Protein AF-A0A940WM56-F1 (afdb_monomer_lite)

pLDDT: mean 73.33, std 17.64, range [34.59, 94.5]

Secondary structure (DSSP, 8-state):
-----PPTT-SS-HHHHHHSPPPHHHHHHHHHHHHHHHHHHHHHHHHHHIIIIIIHHHHHHHHHHHHHHHHHHHHHHHHHHHHHHHHHHHHHHHHHTT----HHHHHHHHHHHS-HHHHHHHHHHHHHHS-S-TTHHHHHHHHHHHHHHGGGS-S---S----TTTTTTT--------------

Radius of gyration: 37.47 Å; chains: 1; bounding box: 67×61×113 Å

Structure (mmCIF, N/CA/C/O backbone):
data_AF-A0A940WM56-F1
#
_entry.id   AF-A0A940WM56-F1
#
loop_
_atom_site.group_PDB
_atom_site.id
_atom_site.type_symbol
_atom_site.label_atom_id
_atom_site.label_alt_id
_atom_site.label_comp_id
_atom_site.label_asym_id
_atom_site.label_entity_id
_atom_site.label_seq_id
_atom_site.pdbx_PDB_ins_code
_atom_site.Cartn_x
_atom_site.Cartn_y
_atom_site.Cartn_z
_atom_site.occupancy
_atom_site.B_iso_or_equiv
_atom_site.auth_seq_id
_atom_site.auth_comp_id
_atom_site.auth_asym_id
_atom_site.auth_atom_id
_atom_site.pdbx_PDB_model_num
ATOM 1 N N . MET A 1 1 ? -15.533 12.081 78.791 1.00 34.59 1 MET A N 1
ATOM 2 C CA . MET A 1 1 ? -16.741 12.382 77.992 1.00 34.59 1 MET A CA 1
ATOM 3 C C . MET A 1 1 ? -16.365 13.437 76.967 1.00 34.59 1 MET A C 1
ATOM 5 O O . MET A 1 1 ? -16.057 14.545 77.375 1.00 34.59 1 MET A O 1
ATOM 9 N N . ALA A 1 2 ? -16.297 13.091 75.681 1.00 41.78 2 ALA A N 1
ATOM 10 C CA . ALA A 1 2 ? -16.030 14.059 74.616 1.00 41.78 2 ALA A CA 1
ATOM 11 C C . ALA A 1 2 ? -17.367 14.456 73.977 1.00 41.78 2 ALA A C 1
ATOM 13 O O . ALA A 1 2 ? -18.039 13.617 73.380 1.00 41.78 2 ALA A O 1
ATOM 14 N N . THR A 1 3 ? -17.785 15.705 74.170 1.00 48.34 3 THR A N 1
ATOM 15 C CA . THR A 1 3 ? -18.997 16.277 73.577 1.00 48.34 3 THR A CA 1
ATOM 16 C C . THR A 1 3 ? -18.674 16.767 72.166 1.00 48.34 3 THR A C 1
ATOM 18 O O . THR A 1 3 ? -17.823 17.632 71.968 1.00 48.34 3 THR A O 1
ATOM 21 N N . LEU A 1 4 ? -19.312 16.166 71.160 1.00 49.69 4 LEU A N 1
ATOM 22 C CA . LEU A 1 4 ? -19.134 16.542 69.758 1.00 49.69 4 LEU A CA 1
ATOM 23 C C . LEU A 1 4 ? -19.857 17.866 69.476 1.00 49.69 4 LEU A C 1
ATOM 25 O O . LEU A 1 4 ? -21.011 18.043 69.863 1.00 49.69 4 LEU A O 1
ATOM 29 N N . LYS A 1 5 ? -19.169 18.794 68.801 1.00 55.31 5 LYS A N 1
ATOM 30 C CA . LYS A 1 5 ? -19.723 20.079 68.354 1.00 55.31 5 LYS A CA 1
ATOM 31 C C . LYS A 1 5 ? -20.777 19.846 67.269 1.00 55.31 5 LYS A C 1
ATOM 33 O O . LYS A 1 5 ? -20.440 19.423 66.168 1.00 55.31 5 LYS A O 1
ATOM 38 N N . THR A 1 6 ? -22.027 20.195 67.547 1.00 56.91 6 THR A N 1
ATOM 39 C CA . THR A 1 6 ? -23.047 20.449 66.520 1.00 56.91 6 THR A CA 1
ATOM 40 C C . THR A 1 6 ? -23.085 21.943 66.215 1.00 56.91 6 THR A C 1
ATOM 42 O O . THR A 1 6 ? -23.119 22.752 67.141 1.00 56.91 6 THR A O 1
ATOM 45 N N . ALA A 1 7 ? -23.064 22.316 64.934 1.00 57.62 7 ALA A N 1
ATOM 46 C CA . ALA A 1 7 ? -23.208 23.708 64.517 1.00 57.62 7 ALA A CA 1
ATOM 47 C C . ALA A 1 7 ? -24.578 24.259 64.952 1.00 57.62 7 ALA A C 1
ATOM 49 O O . ALA A 1 7 ? -25.617 23.621 64.751 1.00 57.62 7 ALA A O 1
ATOM 50 N N . GLU A 1 8 ? -24.557 25.433 65.575 1.00 51.62 8 GLU A N 1
ATOM 51 C CA . GLU A 1 8 ? -25.720 26.089 66.166 1.00 51.62 8 GLU A CA 1
ATOM 52 C C . GLU A 1 8 ? -26.744 26.423 65.068 1.00 51.62 8 GLU A C 1
ATOM 54 O O . GLU A 1 8 ? -26.444 27.140 64.117 1.00 51.62 8 GLU A O 1
ATOM 59 N N . GLY A 1 9 ? -27.935 25.821 65.157 1.00 60.34 9 GLY A N 1
ATOM 60 C CA . GLY A 1 9 ? -29.024 25.992 64.185 1.00 60.34 9 GLY A CA 1
ATOM 61 C C . GLY A 1 9 ? -29.320 24.788 63.278 1.00 60.34 9 GLY A C 1
ATOM 62 O O . GLY A 1 9 ? -30.357 24.783 62.617 1.00 60.34 9 GLY A O 1
ATOM 63 N N . SER A 1 10 ? -28.494 23.734 63.269 1.00 57.47 10 SER A N 1
ATOM 64 C CA . SER A 1 10 ? -28.818 22.490 62.549 1.00 57.47 10 SER A CA 1
ATOM 65 C C . SER A 1 10 ? -29.558 21.500 63.454 1.00 57.47 10 SER A C 1
ATOM 67 O O . SER A 1 10 ? -29.042 21.094 64.492 1.00 57.47 10 SER A O 1
ATOM 69 N N . ARG A 1 11 ? -30.753 21.055 63.038 1.00 55.56 11 ARG A N 1
ATOM 70 C CA . ARG A 1 11 ? -31.565 20.049 63.759 1.00 55.56 11 ARG A CA 1
ATOM 71 C C . ARG A 1 11 ? -31.022 18.616 63.668 1.00 55.56 11 ARG A C 1
ATOM 73 O O . ARG A 1 11 ? -31.595 17.725 64.282 1.00 55.56 11 ARG A O 1
ATOM 80 N N . PHE A 1 12 ? -29.937 18.394 62.924 1.00 54.62 12 PHE A N 1
ATOM 81 C CA . PHE A 1 12 ? -29.351 17.070 62.720 1.00 54.62 12 PHE A CA 1
ATOM 82 C C . PHE A 1 12 ? -27.823 17.129 62.819 1.00 54.62 12 PHE A C 1
ATOM 84 O O . PHE A 1 12 ? -27.180 17.974 62.189 1.00 54.62 12 PHE A O 1
ATOM 91 N N . SER A 1 13 ? -27.256 16.222 63.618 1.00 66.50 13 SER A N 1
ATOM 92 C CA . SER A 1 13 ? -25.811 15.976 63.708 1.00 66.50 13 SER A CA 1
ATOM 93 C C . SER A 1 13 ? -25.301 15.342 62.404 1.00 66.50 13 SER A C 1
ATOM 95 O O . SER A 1 13 ? -26.032 14.580 61.772 1.00 66.50 13 SER A O 1
ATOM 97 N N . GLU A 1 14 ? -24.054 15.595 61.986 1.00 59.50 14 GLU A N 1
ATOM 98 C CA . GLU A 1 14 ? -23.456 14.906 60.819 1.00 59.50 14 GLU A CA 1
ATOM 99 C C . GLU A 1 14 ? -23.481 13.379 60.972 1.00 59.50 14 GLU A C 1
ATOM 101 O O . GLU A 1 14 ? -23.681 12.656 59.998 1.00 59.50 14 GLU A O 1
ATOM 106 N N . LEU A 1 15 ? -23.382 12.884 62.209 1.00 58.28 15 LEU A N 1
ATOM 107 C CA . LEU A 1 15 ? -23.529 11.462 62.513 1.00 58.28 15 LEU A CA 1
ATOM 108 C C . LEU A 1 15 ? -24.945 10.941 62.236 1.00 58.28 15 LEU A C 1
ATOM 110 O O . LEU A 1 15 ? -25.097 9.790 61.844 1.00 58.28 15 LEU A O 1
ATOM 114 N N . GLU A 1 16 ? -25.975 11.775 62.402 1.00 62.69 16 GLU A N 1
ATOM 115 C CA . GLU A 1 16 ? -27.369 11.436 62.088 1.00 62.69 16 GLU A CA 1
ATOM 116 C C . GLU A 1 16 ? -27.590 11.371 60.571 1.00 62.69 16 GLU A C 1
ATOM 118 O O . GLU A 1 16 ? -28.262 10.469 60.072 1.00 62.69 16 GLU A O 1
ATOM 123 N N . ARG A 1 17 ? -26.954 12.279 59.816 1.00 61.19 17 ARG A N 1
ATOM 124 C CA . ARG A 1 17 ? -26.956 12.251 58.344 1.00 61.19 17 ARG A CA 1
ATOM 125 C C . ARG A 1 17 ? -26.276 10.999 57.795 1.00 61.19 17 ARG A C 1
ATOM 127 O O . ARG A 1 17 ? -26.797 10.406 56.862 1.00 61.19 17 ARG A O 1
ATOM 134 N N . LEU A 1 18 ? -25.167 10.572 58.402 1.00 63.03 18 LEU A N 1
ATOM 135 C CA . LEU A 1 18 ? -24.468 9.332 58.040 1.00 63.03 18 LEU A CA 1
ATOM 136 C C . LEU A 1 18 ? -25.218 8.062 58.488 1.00 63.03 18 LEU A C 1
ATOM 138 O O . LEU A 1 18 ? -25.044 7.009 57.881 1.00 63.03 18 LEU A O 1
ATOM 142 N N . ARG A 1 19 ? -26.052 8.141 59.539 1.00 63.47 19 ARG A N 1
ATOM 143 C CA . ARG A 1 19 ? -26.913 7.036 60.008 1.00 63.47 19 ARG A CA 1
ATOM 144 C C . ARG A 1 19 ? -28.217 6.893 59.229 1.00 63.47 19 ARG A C 1
ATOM 146 O O . ARG A 1 19 ? -28.846 5.839 59.310 1.00 63.47 19 ARG A O 1
ATOM 153 N N . THR A 1 20 ? -28.645 7.941 58.532 1.00 63.88 20 THR A N 1
ATOM 154 C CA . THR A 1 20 ? -29.874 7.913 57.740 1.00 63.88 20 THR A CA 1
ATOM 155 C C . THR A 1 20 ? -29.582 7.187 56.426 1.00 63.88 20 THR A C 1
ATOM 157 O O . THR A 1 20 ? -28.689 7.615 55.694 1.00 63.88 20 THR A O 1
ATOM 160 N N . PRO A 1 21 ? -30.288 6.087 56.104 1.00 61.09 21 PRO A N 1
ATOM 161 C CA . PRO A 1 21 ? -30.095 5.408 54.830 1.00 61.09 21 PRO A CA 1
ATOM 162 C C . PRO A 1 21 ? -30.413 6.371 53.673 1.00 61.09 21 PRO A C 1
ATOM 164 O O . PRO A 1 21 ? -31.293 7.226 53.825 1.00 61.09 21 PRO A O 1
ATOM 167 N N . PRO A 1 22 ? -29.724 6.258 52.523 1.00 62.06 22 PRO A N 1
ATOM 168 C CA . PRO A 1 22 ? -29.993 7.117 51.376 1.00 62.06 22 PRO A CA 1
ATOM 169 C C . PRO A 1 22 ? -31.480 7.055 51.007 1.00 62.06 22 PRO A C 1
ATOM 171 O O . PRO A 1 22 ? -32.103 5.989 51.003 1.00 62.06 22 PRO A O 1
ATOM 174 N N . THR A 1 23 ? -32.074 8.214 50.728 1.00 65.75 23 THR A N 1
ATOM 175 C CA . THR A 1 23 ? -33.456 8.295 50.248 1.00 65.75 23 THR A CA 1
ATOM 176 C C . THR A 1 23 ? -33.584 7.572 48.908 1.00 65.75 23 THR A C 1
ATOM 178 O O . THR A 1 23 ? -32.636 7.511 48.130 1.00 65.75 23 THR A O 1
ATOM 181 N N . LYS A 1 24 ? -34.772 7.040 48.589 1.00 67.25 24 LYS A N 1
ATOM 182 C CA . LYS A 1 24 ? -35.007 6.314 47.322 1.00 67.25 24 LYS A CA 1
ATOM 183 C C . LYS A 1 24 ? -34.538 7.106 46.089 1.00 67.25 24 LYS A C 1
ATOM 185 O O . LYS A 1 24 ? -33.982 6.520 45.166 1.00 67.25 24 LYS A O 1
ATOM 190 N N . SER A 1 25 ? -34.699 8.432 46.101 1.00 72.00 25 SER A N 1
ATOM 191 C CA . SER A 1 25 ? -34.230 9.321 45.032 1.00 72.00 25 SER A CA 1
ATOM 192 C C . SER A 1 25 ? -32.704 9.409 44.940 1.00 72.00 25 SER A C 1
ATOM 194 O O . SER A 1 25 ? -32.167 9.302 43.842 1.00 72.00 25 SER A O 1
ATOM 196 N N . THR A 1 26 ? -31.990 9.542 46.065 1.00 77.62 26 THR A N 1
ATOM 197 C CA . THR A 1 26 ? -30.514 9.551 46.066 1.00 77.62 26 THR A CA 1
ATOM 198 C C . THR A 1 26 ? -29.940 8.184 45.708 1.00 77.62 26 THR A C 1
ATOM 200 O O . THR A 1 26 ? -28.974 8.121 44.959 1.00 77.62 26 THR A O 1
ATOM 203 N N . GLY A 1 27 ? -30.573 7.089 46.140 1.00 74.06 27 GLY A N 1
ATOM 204 C CA . GLY A 1 27 ? -30.201 5.739 45.709 1.00 74.06 27 GLY A CA 1
ATOM 205 C C . GLY A 1 27 ? -30.344 5.535 44.196 1.00 74.06 27 GLY A C 1
ATOM 206 O O . GLY A 1 27 ? -29.426 5.031 43.560 1.00 74.06 27 GLY A O 1
ATOM 207 N N . THR A 1 28 ? -31.454 5.988 43.604 1.00 81.81 28 THR A N 1
ATOM 208 C CA . THR A 1 28 ? -31.694 5.880 42.149 1.00 81.81 28 THR A CA 1
ATOM 209 C C . THR A 1 28 ? -30.711 6.742 41.351 1.00 81.81 28 THR A C 1
ATOM 211 O O . THR A 1 28 ? -30.160 6.288 40.353 1.00 81.81 28 THR A O 1
ATOM 214 N N . ALA A 1 29 ? -30.427 7.963 41.818 1.00 81.94 29 ALA A N 1
ATOM 215 C CA . ALA A 1 29 ? -29.445 8.841 41.185 1.00 81.94 29 ALA A CA 1
ATOM 216 C C . ALA A 1 29 ? -28.027 8.240 41.198 1.00 81.94 29 ALA A C 1
ATOM 218 O O . ALA A 1 29 ? -27.318 8.320 40.199 1.00 81.94 29 ALA A O 1
ATOM 219 N N . VAL A 1 30 ? -27.625 7.598 42.302 1.00 83.75 30 VAL A N 1
ATOM 220 C CA . VAL A 1 30 ? -26.332 6.901 42.394 1.00 83.75 30 VAL A CA 1
ATOM 221 C C . VAL A 1 30 ? -26.277 5.710 41.439 1.00 83.75 30 VAL A C 1
ATOM 223 O O . VAL A 1 30 ? -25.270 5.547 40.758 1.00 83.75 30 VAL A O 1
ATOM 226 N N . VAL A 1 31 ? -27.347 4.915 41.334 1.00 89.31 31 VAL A N 1
ATOM 227 C CA . VAL A 1 31 ? -27.404 3.798 40.374 1.00 89.31 31 VAL A CA 1
ATOM 228 C C . VAL A 1 31 ? -27.257 4.304 38.941 1.00 89.31 31 VAL A C 1
ATOM 230 O O . VAL A 1 31 ? -26.409 3.788 38.227 1.00 89.31 31 VAL A O 1
ATOM 233 N N . HIS A 1 32 ? -27.976 5.356 38.541 1.00 87.81 32 HIS A N 1
ATOM 234 C CA . HIS A 1 32 ? -27.820 5.929 37.200 1.00 87.81 32 HIS A CA 1
ATOM 235 C C . HIS A 1 32 ? -26.417 6.475 36.938 1.00 87.81 32 HIS A C 1
ATOM 237 O O . HIS A 1 32 ? -25.883 6.297 35.846 1.00 87.81 32 HIS A O 1
ATOM 243 N N . GLN A 1 33 ? -25.793 7.105 37.935 1.00 91.25 33 GLN A N 1
ATOM 244 C CA . GLN A 1 33 ? -24.411 7.554 37.807 1.00 91.25 33 GLN A CA 1
ATOM 245 C C . GLN A 1 33 ? -23.447 6.370 37.637 1.00 91.25 33 GLN A C 1
ATOM 247 O O . GLN A 1 33 ? -22.528 6.444 36.825 1.00 91.25 33 GLN A O 1
ATOM 252 N N . MET A 1 34 ? -23.659 5.273 38.369 1.00 92.50 34 MET A N 1
ATOM 253 C CA . MET A 1 34 ? -22.853 4.056 38.237 1.00 92.50 34 MET A CA 1
ATOM 254 C C . MET A 1 34 ? -23.099 3.337 36.909 1.00 92.50 34 MET A C 1
ATOM 256 O O . MET A 1 34 ? -22.155 2.819 36.328 1.00 92.50 34 MET A O 1
ATOM 260 N N . GLU A 1 35 ? -24.335 3.317 36.411 1.00 92.44 35 GLU A N 1
ATOM 261 C CA . GLU A 1 35 ? -24.668 2.796 35.083 1.00 92.44 35 GLU A CA 1
ATOM 262 C C . GLU A 1 35 ? -23.965 3.604 33.994 1.00 92.44 35 GLU A C 1
ATOM 264 O O . GLU A 1 35 ? -23.316 3.021 33.132 1.00 92.44 35 GLU A O 1
ATOM 269 N N . ALA A 1 36 ? -24.038 4.937 34.059 1.00 92.56 36 ALA A N 1
ATOM 270 C CA . ALA A 1 36 ? -23.355 5.813 33.115 1.00 92.56 36 ALA A CA 1
ATOM 271 C C . ALA A 1 36 ? -21.837 5.587 33.138 1.00 92.56 36 ALA A C 1
ATOM 273 O O . ALA A 1 36 ? -21.229 5.442 32.081 1.00 92.56 36 ALA A O 1
ATOM 274 N N . GLN A 1 37 ? -21.242 5.483 34.330 1.00 92.88 37 GLN A N 1
ATOM 275 C CA . GLN A 1 37 ? -19.818 5.191 34.480 1.00 92.88 37 GLN A CA 1
ATOM 276 C C . GLN A 1 37 ? -19.451 3.798 33.946 1.00 92.88 37 GLN A C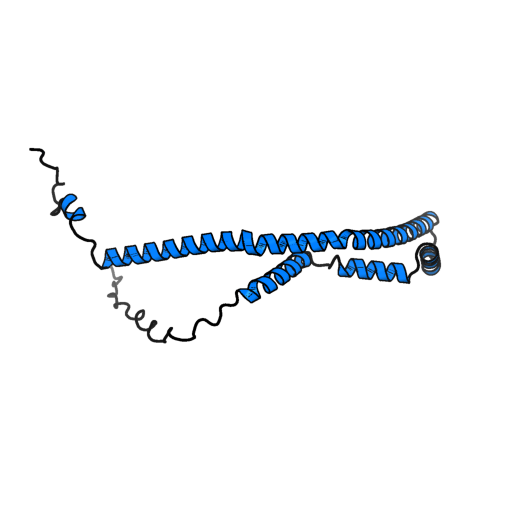 1
ATOM 278 O O . GLN A 1 37 ? -18.467 3.656 33.235 1.00 92.88 37 GLN A O 1
ATOM 283 N N . ALA A 1 38 ? -20.257 2.773 34.228 1.00 93.69 38 ALA A N 1
ATOM 284 C CA . ALA A 1 38 ? -20.014 1.424 33.724 1.00 93.69 38 ALA A CA 1
ATOM 285 C C . ALA A 1 38 ? -20.148 1.337 32.193 1.00 93.69 38 ALA A C 1
ATOM 287 O O . ALA A 1 38 ? -19.443 0.553 31.557 1.00 93.69 38 ALA A O 1
ATOM 288 N N . VAL A 1 39 ? -21.049 2.124 31.596 1.00 93.31 39 VAL A N 1
ATOM 289 C CA . VAL A 1 39 ? -21.166 2.252 30.138 1.00 93.31 39 VAL A CA 1
ATOM 290 C C . VAL A 1 39 ? -19.922 2.922 29.559 1.00 93.31 39 VAL A C 1
ATOM 292 O O . VAL A 1 39 ? -19.400 2.424 28.567 1.00 93.31 39 VAL A O 1
ATOM 295 N N . ASP A 1 40 ? -19.430 3.994 30.179 1.00 93.62 40 ASP A N 1
ATOM 296 C CA . ASP A 1 40 ? -18.202 4.683 29.760 1.00 93.62 40 ASP A CA 1
ATOM 297 C C . ASP A 1 40 ? -16.984 3.743 29.824 1.00 93.62 40 ASP A C 1
ATOM 299 O O . ASP A 1 40 ? -16.321 3.515 28.812 1.00 93.62 40 ASP A O 1
ATOM 303 N N . ASP A 1 41 ? -16.796 3.051 30.953 1.00 94.50 41 ASP A N 1
ATOM 304 C CA . ASP A 1 41 ? -15.735 2.052 31.139 1.00 94.50 41 ASP A CA 1
ATOM 305 C C . ASP A 1 41 ? -15.817 0.922 30.088 1.00 94.50 41 ASP A C 1
ATOM 307 O O . ASP A 1 41 ? -14.801 0.423 29.588 1.00 94.50 41 ASP A O 1
ATOM 311 N N . ALA A 1 42 ? -17.034 0.499 29.725 1.00 94.25 42 ALA A N 1
ATOM 312 C CA . ALA A 1 42 ? -17.249 -0.515 28.697 1.00 94.25 42 ALA A CA 1
ATOM 313 C C . ALA A 1 42 ? -16.923 -0.001 27.286 1.00 94.25 42 ALA A C 1
ATOM 315 O O . ALA A 1 42 ? -16.387 -0.763 26.476 1.00 94.25 42 ALA A O 1
ATOM 316 N N . LEU A 1 43 ? -17.226 1.265 26.982 1.00 93.88 43 LEU A N 1
ATOM 317 C CA . LEU A 1 43 ? -16.879 1.899 25.709 1.00 93.88 43 LEU A CA 1
ATOM 318 C C . LEU A 1 43 ? -15.366 2.091 25.574 1.00 93.88 43 LEU A C 1
ATOM 320 O O . LEU A 1 43 ? -14.819 1.803 24.507 1.00 93.88 43 LEU A O 1
ATOM 324 N N . ASP A 1 44 ? -14.684 2.464 26.654 1.00 92.00 44 ASP A N 1
ATOM 325 C CA . ASP A 1 44 ? -13.225 2.569 26.691 1.00 92.00 44 ASP A CA 1
ATOM 326 C C . ASP A 1 44 ? -12.556 1.207 26.480 1.00 92.00 44 ASP A C 1
ATOM 328 O O . ASP A 1 44 ? -11.673 1.056 25.625 1.00 92.00 44 ASP A O 1
ATOM 332 N N . LEU A 1 45 ? -13.018 0.165 27.182 1.00 93.06 45 LEU A N 1
ATOM 333 C CA . LEU A 1 45 ? -12.526 -1.195 26.962 1.00 93.06 45 LEU A CA 1
ATOM 334 C C . LEU A 1 45 ? -12.807 -1.661 25.528 1.00 93.06 45 LEU A C 1
ATOM 336 O O . LEU A 1 45 ? -11.938 -2.262 24.891 1.00 93.06 45 LEU A O 1
ATOM 340 N N . PHE A 1 46 ? -13.997 -1.374 24.999 1.00 91.06 46 PHE A N 1
ATOM 341 C CA . PHE A 1 46 ? -14.344 -1.696 23.620 1.00 91.06 46 PHE A CA 1
ATOM 342 C C . PHE A 1 46 ? -13.405 -0.999 22.631 1.00 91.06 46 PHE A C 1
ATOM 344 O O . PHE A 1 46 ? -12.899 -1.657 21.723 1.00 91.06 46 PHE A O 1
ATOM 351 N N . ALA A 1 47 ? -13.097 0.284 22.826 1.00 89.06 47 ALA A N 1
ATOM 352 C CA . ALA A 1 47 ? -12.161 1.017 21.980 1.00 89.06 47 ALA A CA 1
ATOM 353 C C . ALA A 1 47 ? -10.763 0.374 21.988 1.00 89.06 47 ALA A C 1
ATOM 355 O O . ALA A 1 47 ? -10.178 0.142 20.924 1.00 89.06 47 ALA A O 1
ATOM 356 N N . VAL A 1 48 ? -10.255 -0.005 23.166 1.00 93.38 48 VAL A N 1
ATOM 357 C CA . VAL A 1 48 ? -8.967 -0.708 23.304 1.00 93.38 48 VAL A CA 1
ATOM 358 C C . VAL A 1 48 ? -8.995 -2.071 22.604 1.00 93.38 48 VAL A C 1
ATOM 360 O O . VAL A 1 48 ? -8.054 -2.430 21.885 1.00 93.38 48 VAL A O 1
ATOM 363 N N . LEU A 1 49 ? -10.082 -2.831 22.761 1.00 90.25 49 LEU A N 1
ATOM 364 C CA . LEU A 1 49 ? -10.246 -4.126 22.104 1.00 90.25 49 LEU A CA 1
ATOM 365 C C . LEU A 1 49 ? -10.309 -3.979 20.580 1.00 90.25 49 LEU A C 1
ATOM 367 O O . LEU A 1 49 ? -9.616 -4.711 19.873 1.00 90.25 49 LEU A O 1
ATOM 371 N N . MET A 1 50 ? -11.063 -3.007 20.069 1.00 88.81 50 MET A N 1
ATOM 372 C CA . MET A 1 50 ? -11.156 -2.713 18.639 1.00 88.81 50 MET A CA 1
ATOM 373 C C . MET A 1 50 ? -9.793 -2.335 18.061 1.00 88.81 50 MET A C 1
ATOM 375 O O . MET A 1 50 ? -9.377 -2.888 17.038 1.00 88.81 50 MET A O 1
ATOM 379 N N . ALA A 1 51 ? -9.054 -1.459 18.742 1.00 87.94 51 ALA A N 1
ATOM 380 C CA . ALA A 1 51 ? -7.723 -1.048 18.320 1.00 87.94 51 ALA A CA 1
ATOM 381 C C . ALA A 1 51 ? -6.755 -2.240 18.227 1.00 87.94 51 ALA A C 1
ATOM 383 O O . ALA A 1 51 ? -6.053 -2.394 17.221 1.00 87.94 51 ALA A O 1
ATOM 384 N N . ASN A 1 52 ? -6.729 -3.109 19.241 1.00 89.25 52 ASN A N 1
ATOM 385 C CA . ASN A 1 52 ? -5.736 -4.179 19.336 1.00 89.25 52 ASN A CA 1
ATOM 386 C C . ASN A 1 52 ? -6.104 -5.454 18.562 1.00 89.25 52 ASN A C 1
ATOM 388 O O . ASN A 1 52 ? -5.238 -6.077 17.950 1.00 89.25 52 ASN A O 1
ATOM 392 N N . TRP A 1 53 ? -7.373 -5.859 18.580 1.00 85.75 53 TRP A N 1
ATOM 393 C CA . TRP A 1 53 ? -7.806 -7.150 18.034 1.00 85.75 53 TRP A CA 1
ATOM 394 C C . TRP A 1 53 ? -8.346 -7.061 16.612 1.00 85.75 53 TRP A C 1
ATOM 396 O O . TRP A 1 53 ? -8.333 -8.058 15.883 1.00 85.75 53 TRP A O 1
ATOM 406 N N . LEU A 1 54 ? -8.787 -5.875 16.194 1.00 84.12 54 LEU A N 1
ATOM 407 C CA . LEU A 1 54 ? -9.456 -5.706 14.913 1.00 84.12 54 LEU A CA 1
ATOM 408 C C . LEU A 1 54 ? -8.673 -4.794 13.968 1.00 84.12 54 LEU A C 1
ATOM 410 O O . LEU A 1 54 ? -8.211 -5.253 12.921 1.00 84.12 54 LEU A O 1
ATOM 414 N N . ILE A 1 55 ? -8.462 -3.542 14.371 1.00 83.00 55 ILE A N 1
ATOM 415 C CA . ILE A 1 55 ? -7.845 -2.502 13.543 1.00 83.00 55 ILE A CA 1
ATOM 416 C C . ILE A 1 55 ? -6.368 -2.820 13.307 1.00 83.00 55 ILE A C 1
ATOM 418 O O . ILE A 1 55 ? -5.939 -2.933 12.159 1.00 83.00 55 ILE A O 1
ATOM 422 N N . SER A 1 56 ? -5.587 -3.036 14.372 1.00 84.25 56 SER A N 1
ATOM 423 C CA . SER A 1 56 ? -4.149 -3.310 14.239 1.00 84.25 56 SER A CA 1
ATOM 424 C C . SER A 1 56 ? -3.856 -4.570 13.412 1.00 84.25 56 SER A C 1
ATOM 426 O O . SER A 1 56 ? -2.984 -4.519 12.541 1.00 84.25 56 SER A O 1
ATOM 428 N N . PRO A 1 57 ? -4.565 -5.700 13.595 1.00 86.88 57 PRO A N 1
ATOM 429 C CA . PRO A 1 57 ? -4.346 -6.882 12.769 1.00 86.88 57 PRO A CA 1
ATOM 430 C C . PRO A 1 57 ? -4.813 -6.716 11.319 1.00 86.88 57 PRO A C 1
ATOM 432 O O . PRO A 1 57 ? -4.146 -7.239 10.426 1.00 86.88 57 PRO A O 1
ATOM 435 N N . ALA A 1 58 ? -5.918 -6.003 11.065 1.00 79.88 58 ALA A N 1
ATOM 436 C CA . ALA A 1 58 ? -6.367 -5.693 9.705 1.00 79.88 58 ALA A CA 1
ATOM 437 C C . ALA A 1 58 ? -5.348 -4.809 8.976 1.00 79.88 58 ALA A C 1
ATOM 439 O O . ALA A 1 58 ? -4.953 -5.131 7.856 1.00 79.88 58 ALA A O 1
ATOM 440 N N . ARG A 1 59 ? -4.837 -3.776 9.657 1.00 82.12 59 ARG A N 1
ATOM 441 C CA . ARG A 1 59 ? -3.777 -2.905 9.144 1.00 82.12 59 ARG A CA 1
ATOM 442 C C . ARG A 1 59 ? -2.514 -3.695 8.818 1.00 82.12 59 ARG A C 1
ATOM 444 O O . ARG A 1 59 ? -2.092 -3.704 7.673 1.00 82.12 59 ARG A O 1
ATOM 451 N N . ARG A 1 60 ? -1.993 -4.485 9.766 1.00 85.50 60 ARG A N 1
ATOM 452 C CA . ARG A 1 60 ? -0.816 -5.349 9.534 1.00 85.50 60 ARG A CA 1
ATOM 453 C C . ARG A 1 60 ? -1.014 -6.327 8.375 1.00 85.50 60 ARG A C 1
ATOM 455 O O . ARG A 1 60 ? -0.058 -6.649 7.676 1.00 85.50 60 ARG A O 1
ATOM 462 N N . ALA A 1 61 ? -2.225 -6.854 8.195 1.00 83.81 61 ALA A N 1
ATOM 463 C CA . ALA A 1 61 ? -2.535 -7.731 7.072 1.00 83.81 61 ALA A CA 1
ATOM 464 C C . ALA A 1 61 ? -2.580 -6.969 5.739 1.00 83.81 61 ALA A C 1
ATOM 466 O O . ALA A 1 61 ? -2.143 -7.514 4.731 1.00 83.81 61 ALA A O 1
ATOM 467 N N . SER A 1 62 ? -3.112 -5.743 5.714 1.00 82.56 62 SER A N 1
ATOM 468 C CA . SER A 1 62 ? -3.062 -4.837 4.553 1.00 82.56 62 SER A CA 1
ATOM 469 C C . SER A 1 62 ? -1.623 -4.474 4.193 1.00 82.56 62 SER A C 1
ATOM 471 O O . SER A 1 62 ? -1.192 -4.709 3.068 1.00 82.56 62 SER A O 1
ATOM 473 N N . ASP A 1 63 ? -0.841 -4.039 5.180 1.00 83.19 63 ASP A N 1
ATOM 474 C CA . ASP A 1 63 ? 0.560 -3.661 5.002 1.00 83.19 63 ASP A CA 1
ATOM 475 C C . ASP A 1 63 ? 1.388 -4.831 4.463 1.00 83.19 63 ASP A C 1
AT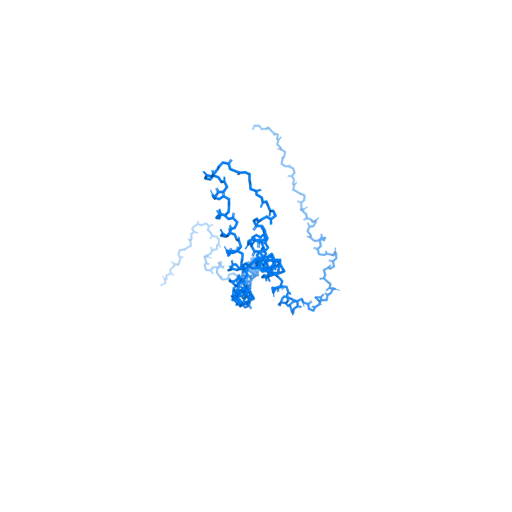OM 477 O O . ASP A 1 63 ? 2.157 -4.667 3.524 1.00 83.19 63 ASP A O 1
ATOM 481 N N . ARG A 1 64 ? 1.206 -6.043 5.006 1.00 85.75 64 ARG A N 1
ATOM 482 C CA . ARG A 1 64 ? 1.930 -7.232 4.531 1.00 85.75 64 ARG A CA 1
ATOM 483 C C . ARG A 1 64 ? 1.610 -7.568 3.075 1.00 85.75 64 ARG A C 1
ATOM 485 O O . ARG A 1 64 ? 2.508 -7.971 2.346 1.00 85.75 64 ARG A O 1
ATOM 492 N N . GLU A 1 65 ? 0.355 -7.425 2.667 1.00 84.00 65 GLU A N 1
ATOM 493 C CA . GLU A 1 65 ? -0.051 -7.647 1.279 1.00 84.00 65 GLU A CA 1
ATOM 494 C C . GLU A 1 65 ? 0.545 -6.582 0.356 1.00 84.00 65 GLU A C 1
ATOM 496 O O . GLU A 1 65 ? 1.162 -6.932 -0.644 1.00 84.00 65 GLU A O 1
ATOM 501 N N . ARG A 1 66 ? 0.493 -5.301 0.745 1.00 81.31 66 ARG A N 1
ATOM 502 C CA . ARG A 1 66 ? 1.173 -4.218 0.015 1.00 81.31 66 ARG A CA 1
ATOM 503 C C . ARG A 1 66 ? 2.669 -4.483 -0.139 1.00 81.31 66 ARG A C 1
ATOM 505 O O . ARG A 1 66 ? 3.198 -4.376 -1.241 1.00 81.31 66 ARG A O 1
ATOM 512 N N . LEU A 1 67 ? 3.341 -4.887 0.939 1.00 83.38 67 LEU A N 1
ATOM 513 C CA . LEU A 1 67 ? 4.760 -5.243 0.904 1.00 83.38 67 LEU A CA 1
ATOM 514 C C . LEU A 1 67 ? 5.037 -6.436 -0.021 1.00 83.38 67 LEU A C 1
ATOM 516 O O . LEU A 1 67 ? 6.061 -6.450 -0.699 1.00 83.38 67 LEU A O 1
ATOM 520 N N . ALA A 1 68 ? 4.134 -7.417 -0.091 1.00 86.31 68 ALA A N 1
ATOM 521 C CA . ALA A 1 68 ? 4.274 -8.556 -0.996 1.00 86.31 68 ALA A CA 1
ATOM 522 C C . ALA A 1 68 ? 4.152 -8.163 -2.481 1.00 86.31 68 ALA A C 1
ATOM 524 O O . ALA A 1 68 ? 4.743 -8.830 -3.329 1.00 86.31 68 ALA A O 1
ATOM 525 N N . MET A 1 69 ? 3.444 -7.072 -2.792 1.00 85.69 69 MET A N 1
ATOM 526 C CA . MET A 1 69 ? 3.292 -6.557 -4.159 1.00 85.69 69 MET A CA 1
ATOM 527 C C . MET A 1 69 ? 4.444 -5.641 -4.607 1.00 85.69 69 MET A C 1
ATOM 529 O O . MET A 1 69 ? 4.593 -5.395 -5.806 1.00 85.69 69 MET A O 1
ATOM 533 N N . LEU A 1 70 ? 5.304 -5.178 -3.687 1.00 86.69 70 LEU A N 1
ATOM 534 C CA . LEU A 1 70 ? 6.443 -4.302 -4.006 1.00 86.69 70 LEU A CA 1
ATOM 535 C C . LEU A 1 70 ? 7.358 -4.842 -5.116 1.00 86.69 70 LEU A C 1
ATOM 537 O O . LEU A 1 70 ? 7.654 -4.083 -6.035 1.00 86.69 70 LEU A O 1
ATOM 541 N N . PRO A 1 71 ? 7.763 -6.127 -5.136 1.00 89.50 71 PRO A N 1
ATOM 542 C CA . PRO A 1 71 ? 8.639 -6.630 -6.194 1.00 89.50 71 PRO A CA 1
ATOM 543 C C . PRO A 1 71 ? 7.992 -6.588 -7.585 1.00 89.50 71 PRO A C 1
ATOM 545 O O . PRO A 1 71 ? 8.687 -6.499 -8.598 1.00 89.50 71 PRO A O 1
ATOM 548 N N . GLN A 1 72 ? 6.662 -6.689 -7.660 1.00 87.81 72 GLN A N 1
ATOM 549 C CA . GLN A 1 72 ? 5.932 -6.570 -8.919 1.00 87.81 72 GLN A CA 1
ATOM 550 C C . GLN A 1 72 ? 5.879 -5.107 -9.378 1.00 87.81 72 GLN A C 1
ATOM 552 O O . GLN A 1 72 ? 6.131 -4.834 -10.554 1.00 87.81 72 GLN A O 1
ATOM 557 N N . LEU A 1 73 ? 5.656 -4.175 -8.446 1.00 90.25 73 LEU A N 1
ATOM 558 C CA . LEU A 1 73 ? 5.727 -2.739 -8.706 1.00 90.25 73 LEU A CA 1
ATOM 559 C C . LEU A 1 73 ? 7.137 -2.306 -9.140 1.00 90.25 73 LEU A C 1
ATOM 561 O O . LEU A 1 73 ? 7.275 -1.587 -10.122 1.00 90.25 73 LEU A O 1
ATOM 565 N N . GLU A 1 74 ? 8.193 -2.796 -8.485 1.00 89.56 74 GLU A N 1
ATOM 566 C CA . GLU A 1 74 ? 9.592 -2.515 -8.842 1.00 89.56 74 GLU A CA 1
ATOM 567 C C . GLU A 1 74 ? 9.930 -2.955 -10.273 1.00 89.56 74 GLU A C 1
ATOM 569 O O . GLU A 1 74 ? 10.624 -2.245 -11.006 1.00 89.56 74 GLU A O 1
ATOM 574 N N . LYS A 1 75 ? 9.436 -4.128 -10.693 1.00 89.69 75 LYS A N 1
ATOM 575 C CA . LYS A 1 75 ? 9.610 -4.618 -12.068 1.00 89.69 75 LYS A CA 1
ATOM 576 C C . LYS A 1 75 ? 8.909 -3.705 -13.069 1.00 89.69 75 LYS A C 1
ATOM 578 O O . LYS A 1 75 ? 9.530 -3.317 -14.057 1.00 89.69 75 LYS A O 1
ATOM 583 N N . ALA A 1 76 ? 7.654 -3.343 -12.804 1.00 90.69 76 ALA A N 1
ATOM 584 C CA . ALA A 1 76 ? 6.889 -2.447 -13.665 1.00 90.69 76 ALA A CA 1
ATOM 585 C C . ALA A 1 76 ? 7.529 -1.048 -13.748 1.00 90.69 76 ALA A C 1
ATOM 587 O O . ALA A 1 76 ? 7.734 -0.525 -14.843 1.00 90.69 76 ALA A O 1
ATOM 588 N N . ALA A 1 77 ? 7.956 -0.492 -12.612 1.00 90.19 77 ALA A N 1
ATOM 589 C CA . ALA A 1 77 ? 8.645 0.792 -12.535 1.00 90.19 77 ALA A CA 1
ATOM 590 C C . ALA A 1 77 ? 9.975 0.784 -13.303 1.00 90.19 77 ALA A C 1
ATOM 592 O O . ALA A 1 77 ? 10.290 1.747 -13.994 1.00 90.19 77 ALA A O 1
ATOM 593 N N . ARG A 1 78 ? 10.746 -0.312 -13.253 1.00 92.12 78 ARG A N 1
ATOM 594 C CA . ARG A 1 78 ? 11.995 -0.445 -14.022 1.00 92.12 78 ARG A CA 1
ATOM 595 C C . ARG A 1 78 ? 11.753 -0.438 -15.531 1.00 92.12 78 ARG A C 1
ATOM 597 O O . ARG A 1 78 ? 12.524 0.176 -16.266 1.00 92.12 78 ARG A O 1
ATOM 604 N N . VAL A 1 79 ? 10.702 -1.121 -15.985 1.00 91.25 79 VAL A N 1
ATOM 605 C CA . VAL A 1 79 ? 10.290 -1.127 -17.397 1.00 91.25 79 VAL A CA 1
ATOM 606 C C . VAL A 1 79 ? 9.903 0.286 -17.834 1.00 91.25 79 VAL A C 1
ATOM 608 O O . VAL A 1 79 ? 10.409 0.767 -18.847 1.00 91.25 79 VAL A O 1
ATOM 611 N N . LEU A 1 80 ? 9.079 0.970 -17.037 1.00 90.56 80 LEU A N 1
ATOM 612 C CA . LEU A 1 80 ? 8.644 2.336 -17.320 1.00 90.56 80 LEU A CA 1
ATOM 613 C C . LEU A 1 80 ? 9.813 3.333 -17.304 1.00 90.56 80 LEU A C 1
ATOM 615 O O . LEU A 1 80 ? 9.915 4.159 -18.203 1.00 90.56 80 LEU A O 1
ATOM 619 N N . ALA A 1 81 ? 10.738 3.216 -16.348 1.00 91.75 81 ALA A N 1
ATOM 620 C CA . ALA A 1 81 ? 11.927 4.063 -16.267 1.00 91.75 81 ALA A CA 1
ATOM 621 C C . ALA A 1 81 ? 12.838 3.898 -17.492 1.00 91.75 81 ALA A C 1
ATOM 623 O O . ALA A 1 81 ? 13.365 4.883 -18.004 1.00 91.75 81 ALA A O 1
ATOM 624 N N . LYS A 1 82 ? 13.001 2.665 -17.994 1.00 90.19 82 LYS A N 1
ATOM 625 C CA . LYS A 1 82 ? 13.781 2.403 -19.211 1.00 90.19 82 LYS A CA 1
ATOM 626 C C . LYS A 1 82 ? 13.131 3.043 -20.440 1.00 90.19 82 LYS A C 1
ATOM 628 O O . LYS A 1 82 ? 13.830 3.691 -21.208 1.00 90.19 82 LYS A O 1
ATOM 633 N N . ALA A 1 83 ? 11.814 2.894 -20.597 1.00 90.06 83 ALA A N 1
ATOM 634 C CA . ALA A 1 83 ? 11.074 3.512 -21.696 1.00 90.06 83 ALA A CA 1
ATOM 635 C C . ALA A 1 83 ? 11.099 5.049 -21.613 1.00 90.06 83 ALA A C 1
ATOM 637 O O . ALA A 1 83 ? 11.382 5.712 -22.605 1.00 90.06 83 ALA A O 1
ATOM 638 N N . SER A 1 84 ? 10.876 5.614 -20.421 1.00 89.44 84 SER A N 1
ATOM 639 C CA . SER A 1 84 ? 10.925 7.061 -20.191 1.00 89.44 84 SER A CA 1
ATOM 640 C C . SER A 1 84 ? 12.297 7.638 -20.504 1.00 89.44 84 SER A C 1
ATOM 642 O O . SER A 1 84 ? 12.365 8.679 -21.141 1.00 89.44 84 SER A O 1
ATOM 644 N N . LYS A 1 85 ? 13.381 6.971 -20.087 1.00 90.75 85 LYS A N 1
ATOM 645 C CA . LYS A 1 85 ? 14.746 7.434 -20.348 1.00 90.75 85 LYS A CA 1
ATOM 646 C C . LYS A 1 85 ? 15.015 7.592 -21.847 1.00 90.75 85 LYS A C 1
ATOM 648 O O . LYS A 1 85 ? 15.520 8.629 -22.247 1.00 90.75 85 LYS A O 1
ATOM 653 N N . ILE A 1 86 ? 14.629 6.600 -22.651 1.00 89.75 86 ILE A N 1
ATOM 654 C CA . ILE A 1 86 ? 14.801 6.638 -24.112 1.00 89.75 86 ILE A CA 1
ATOM 655 C C . ILE A 1 86 ? 14.017 7.809 -24.710 1.00 89.75 86 ILE A C 1
ATOM 657 O O . ILE A 1 86 ? 14.558 8.577 -25.493 1.00 89.75 86 ILE A O 1
ATOM 661 N N . LEU A 1 87 ? 12.758 7.990 -24.298 1.00 87.12 87 LEU A N 1
ATOM 662 C CA . LEU A 1 87 ? 11.934 9.098 -24.788 1.00 87.12 87 LEU A CA 1
ATOM 663 C C . LEU A 1 87 ? 12.493 10.472 -24.395 1.00 87.12 87 LEU A C 1
ATOM 665 O O . LEU A 1 87 ? 12.406 11.404 -25.187 1.00 87.12 87 LEU A O 1
ATOM 669 N N . THR A 1 88 ? 13.050 10.612 -23.190 1.00 89.94 88 THR A N 1
ATOM 670 C CA . THR A 1 88 ? 13.679 11.867 -22.756 1.00 89.94 88 THR A CA 1
ATOM 671 C C . THR A 1 88 ? 14.977 12.137 -23.517 1.00 89.94 88 THR A C 1
ATOM 673 O O . THR A 1 88 ? 15.178 13.263 -23.945 1.00 89.94 88 THR A O 1
ATOM 676 N N . GLU A 1 89 ? 15.810 11.121 -23.762 1.00 89.19 89 GLU A N 1
ATOM 677 C CA . GLU A 1 89 ? 17.036 11.260 -24.565 1.00 89.19 89 GLU A CA 1
ATOM 678 C C . GLU A 1 89 ? 16.729 11.686 -26.013 1.00 89.19 89 GLU A C 1
ATOM 680 O O . GLU A 1 89 ? 17.363 12.602 -26.531 1.00 89.19 89 GLU A O 1
ATOM 685 N N . GLU A 1 90 ? 15.719 11.088 -26.650 1.00 85.56 90 GLU A N 1
ATOM 686 C CA . GLU A 1 90 ? 15.258 11.490 -27.991 1.00 85.56 90 GLU A CA 1
ATOM 687 C C . GLU A 1 90 ? 14.714 12.929 -28.012 1.00 85.56 90 GLU A C 1
ATOM 689 O O . GLU A 1 90 ? 14.975 13.689 -28.947 1.00 85.56 90 GLU A O 1
ATOM 694 N N . LEU A 1 91 ? 13.984 13.331 -26.966 1.00 85.62 91 LEU A N 1
ATOM 695 C CA . LEU A 1 91 ? 13.468 14.694 -26.832 1.00 85.62 91 LEU A CA 1
ATOM 696 C C . LEU A 1 91 ? 14.595 15.721 -26.637 1.00 85.62 91 LEU A C 1
ATOM 698 O O . LEU A 1 91 ? 14.549 16.801 -27.230 1.00 85.62 91 LEU A O 1
ATOM 702 N N . ASP A 1 92 ? 15.606 15.388 -25.835 1.00 87.38 92 ASP A N 1
ATOM 703 C CA . ASP A 1 92 ? 16.779 16.236 -25.618 1.00 87.38 92 ASP A CA 1
ATOM 704 C C . ASP A 1 92 ? 17.562 16.426 -26.928 1.00 87.38 92 ASP A C 1
ATOM 706 O O . ASP A 1 92 ? 17.920 17.554 -27.270 1.00 87.38 92 ASP A O 1
ATOM 710 N N . LEU A 1 93 ? 17.745 15.358 -27.715 1.00 84.94 93 LEU A N 1
ATOM 711 C CA . LEU A 1 93 ? 18.403 15.420 -29.025 1.00 84.94 93 LEU A CA 1
ATOM 712 C C . LEU A 1 93 ? 17.626 16.274 -30.032 1.00 84.94 93 LEU A C 1
ATOM 714 O O . LEU A 1 93 ? 18.235 17.080 -30.740 1.00 84.94 93 LEU A O 1
ATOM 718 N N . ALA A 1 94 ? 16.299 16.129 -30.086 1.00 86.31 94 ALA A N 1
ATOM 719 C CA . ALA A 1 94 ? 15.444 16.948 -30.944 1.00 86.31 94 ALA A CA 1
ATOM 720 C C . ALA A 1 94 ? 15.537 18.437 -30.570 1.00 86.31 94 ALA A C 1
ATOM 722 O O . ALA A 1 94 ? 15.664 19.296 -31.442 1.00 86.31 94 ALA A O 1
ATOM 723 N N . THR A 1 95 ? 15.568 18.731 -29.267 1.00 86.06 95 THR A N 1
ATOM 724 C CA . THR A 1 95 ? 15.712 20.095 -28.743 1.00 86.06 95 THR A CA 1
ATOM 725 C C . THR A 1 95 ? 17.089 20.686 -29.063 1.00 86.06 95 THR A C 1
ATOM 727 O O . THR A 1 95 ? 17.181 21.842 -29.468 1.00 86.06 95 THR A O 1
ATOM 730 N N . GLU A 1 96 ? 18.167 19.910 -28.916 1.00 88.00 96 GLU A N 1
ATOM 731 C CA . GLU A 1 96 ? 19.540 20.352 -29.208 1.00 88.00 96 GLU A CA 1
ATOM 732 C C . GLU A 1 96 ? 19.744 20.697 -30.692 1.00 88.00 96 GLU A C 1
ATOM 734 O O . GLU A 1 96 ? 20.500 21.612 -31.023 1.00 88.00 96 GLU A O 1
ATOM 739 N N . HIS A 1 97 ? 19.042 19.998 -31.585 1.00 86.25 97 HIS A N 1
ATOM 740 C CA . HIS A 1 97 ? 19.160 20.173 -33.033 1.00 86.25 97 HIS A CA 1
ATOM 741 C C . HIS A 1 97 ? 18.070 21.074 -33.641 1.00 86.25 97 HIS A C 1
ATOM 743 O O . HIS A 1 97 ? 18.030 21.195 -34.865 1.00 86.25 97 HIS A O 1
ATOM 749 N N . ASP A 1 98 ? 17.214 21.699 -32.815 1.00 81.81 98 ASP A N 1
ATOM 750 C CA . ASP A 1 98 ? 16.030 22.479 -33.235 1.00 81.81 98 ASP A CA 1
ATOM 751 C C . ASP A 1 98 ? 15.193 21.730 -34.294 1.00 81.81 98 ASP A C 1
ATOM 753 O O . ASP A 1 98 ? 14.753 22.283 -35.304 1.00 81.81 98 ASP A O 1
ATOM 757 N N . ALA A 1 99 ? 15.055 20.417 -34.094 1.00 83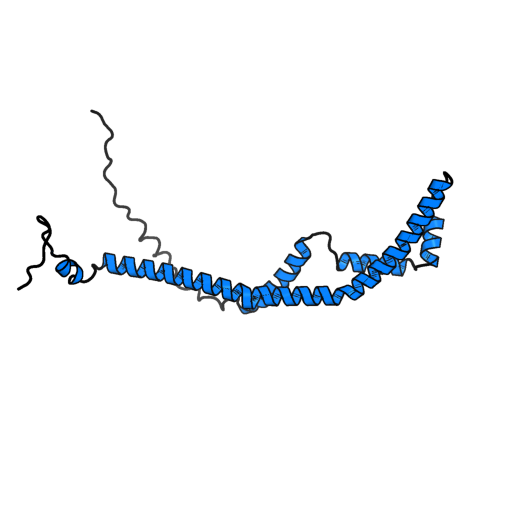.25 99 ALA A N 1
ATOM 758 C CA . ALA A 1 99 ? 14.404 19.495 -35.010 1.00 83.25 99 ALA A CA 1
ATOM 759 C C . ALA A 1 99 ? 13.049 19.041 -34.455 1.00 83.25 99 ALA A C 1
ATOM 761 O O . ALA A 1 99 ? 12.856 18.920 -33.244 1.00 83.25 99 ALA A O 1
ATOM 762 N N . ASP A 1 100 ? 12.114 18.730 -35.353 1.00 81.19 100 ASP A N 1
ATOM 763 C CA . ASP A 1 100 ? 10.839 18.131 -34.965 1.00 81.19 100 ASP A CA 1
ATOM 764 C C . ASP A 1 100 ? 11.047 16.693 -34.461 1.00 81.19 100 ASP A C 1
ATOM 766 O O . ASP A 1 100 ? 11.727 15.882 -35.097 1.00 81.19 100 ASP A O 1
ATOM 770 N N . LEU A 1 101 ? 10.418 16.358 -33.330 1.00 79.88 101 LEU A N 1
ATOM 771 C CA . LEU A 1 101 ? 10.426 15.004 -32.778 1.00 79.88 101 LEU A CA 1
ATOM 772 C C . LEU A 1 101 ? 9.567 14.070 -33.644 1.00 79.88 101 LEU A C 1
ATOM 774 O O . LEU A 1 101 ? 8.337 14.181 -33.670 1.00 79.88 101 LEU A O 1
ATOM 778 N N . ASP A 1 102 ? 10.198 13.099 -34.301 1.00 84.94 102 ASP A N 1
ATOM 779 C CA . ASP A 1 102 ? 9.474 12.034 -34.994 1.00 84.94 102 ASP A CA 1
ATOM 780 C C . ASP A 1 102 ? 8.979 10.976 -33.998 1.00 84.94 102 ASP A C 1
ATOM 782 O O . ASP A 1 102 ? 9.685 10.033 -33.642 1.00 84.94 102 ASP A O 1
ATOM 786 N N . VAL A 1 103 ? 7.710 11.105 -33.604 1.00 81.81 103 VAL A N 1
ATOM 787 C CA . VAL A 1 103 ? 7.013 10.197 -32.680 1.00 81.81 103 VAL A CA 1
ATOM 788 C C . VAL A 1 103 ? 7.100 8.727 -33.112 1.00 81.81 103 VAL A C 1
ATOM 790 O O . VAL A 1 103 ? 7.155 7.838 -32.257 1.00 81.81 103 VAL A O 1
ATOM 793 N N . ALA A 1 104 ? 7.101 8.442 -34.419 1.00 83.12 104 ALA A N 1
ATOM 794 C CA . ALA A 1 104 ? 7.181 7.072 -34.916 1.00 83.12 104 ALA A CA 1
ATOM 795 C C . ALA A 1 104 ? 8.590 6.494 -34.722 1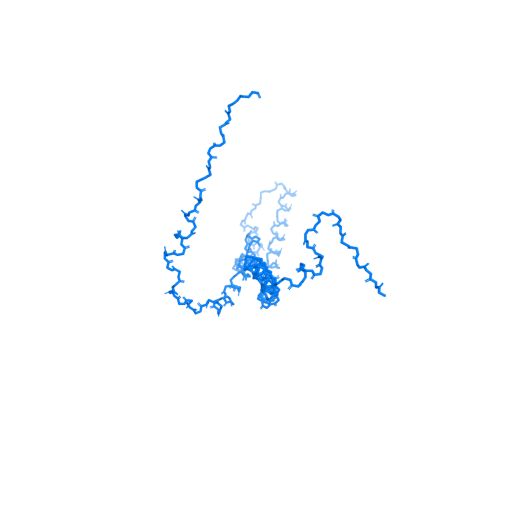.00 83.12 104 ALA A C 1
ATOM 797 O O . ALA A 1 104 ? 8.721 5.348 -34.283 1.00 83.12 104 ALA A O 1
ATOM 798 N N . ALA A 1 105 ? 9.627 7.294 -34.983 1.00 81.12 105 ALA A N 1
ATOM 799 C CA . ALA A 1 105 ? 11.016 6.918 -34.739 1.00 81.12 105 ALA A CA 1
ATOM 800 C C . ALA A 1 105 ? 11.312 6.761 -33.239 1.00 81.12 105 ALA A C 1
ATOM 802 O O . ALA A 1 105 ? 11.872 5.742 -32.834 1.00 81.12 105 AL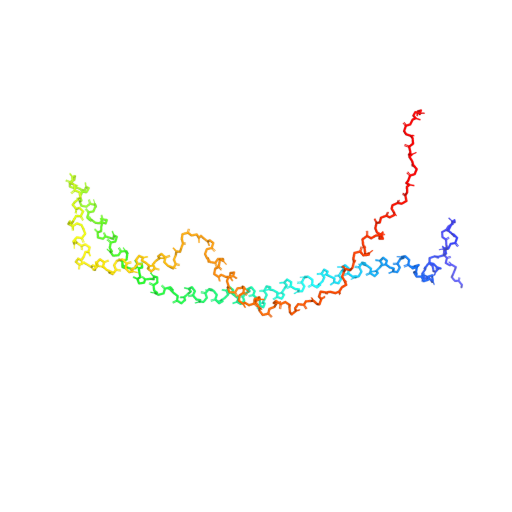A A O 1
ATOM 803 N N . SER A 1 106 ? 10.842 7.690 -32.397 1.00 80.56 106 SER A N 1
ATOM 804 C CA . SER A 1 106 ? 11.008 7.608 -30.939 1.00 80.56 106 SER A CA 1
ATOM 805 C C . SER A 1 106 ? 10.345 6.353 -30.369 1.00 80.56 106 SER A C 1
ATOM 807 O O . SER A 1 106 ? 10.891 5.690 -29.487 1.00 80.56 106 SER A O 1
ATOM 809 N N . TRP A 1 107 ? 9.170 5.979 -30.888 1.00 80.69 107 TRP A N 1
ATOM 810 C CA . TRP A 1 107 ? 8.510 4.751 -30.454 1.00 80.69 107 TRP A CA 1
ATOM 811 C C . TRP A 1 107 ? 9.209 3.484 -30.964 1.00 80.69 107 TRP A C 1
ATOM 813 O O . TRP A 1 107 ? 9.255 2.489 -30.243 1.00 80.69 107 TRP A O 1
ATOM 823 N N . ALA A 1 108 ? 9.789 3.507 -32.166 1.00 83.50 108 ALA A N 1
ATOM 824 C CA . ALA A 1 108 ? 10.595 2.397 -32.672 1.00 83.50 108 ALA A CA 1
ATOM 825 C C . ALA A 1 108 ? 11.856 2.166 -31.816 1.00 83.50 108 ALA A C 1
ATOM 827 O O . ALA A 1 108 ? 12.168 1.018 -31.498 1.00 83.50 108 ALA A O 1
ATOM 828 N N . ALA A 1 109 ? 12.514 3.240 -31.367 1.00 79.62 109 ALA A N 1
ATOM 829 C CA . ALA A 1 109 ? 13.648 3.172 -30.442 1.00 79.62 109 ALA A CA 1
ATOM 830 C C . ALA A 1 109 ? 13.252 2.575 -29.077 1.00 79.62 109 ALA A C 1
ATOM 832 O O . ALA A 1 109 ? 13.983 1.769 -28.494 1.00 79.62 109 ALA A O 1
ATOM 833 N N . VAL A 1 110 ? 12.057 2.908 -28.575 1.00 82.88 110 VAL A N 1
ATOM 834 C CA . VAL A 1 110 ? 11.508 2.272 -27.368 1.00 82.88 110 VAL A CA 1
ATOM 835 C C . VAL A 1 110 ? 11.227 0.786 -27.605 1.00 82.88 110 VAL A C 1
ATOM 837 O O . VAL A 1 110 ? 11.611 -0.019 -26.760 1.00 82.88 110 VAL A O 1
ATOM 840 N N . GLU A 1 111 ? 10.614 0.409 -28.732 1.00 86.62 111 GLU A N 1
ATOM 841 C CA . GLU A 1 111 ? 10.279 -0.985 -29.074 1.00 86.62 111 GLU A CA 1
ATOM 842 C C . GLU A 1 111 ? 11.526 -1.883 -29.153 1.00 86.62 111 GLU A C 1
ATOM 844 O O . GLU A 1 111 ? 11.492 -3.026 -28.694 1.00 86.62 111 GLU A O 1
ATOM 849 N N . GLU A 1 112 ? 12.642 -1.356 -29.671 1.00 85.31 112 GLU A N 1
ATOM 850 C CA . GLU A 1 112 ? 13.934 -2.055 -29.715 1.00 85.31 112 GLU A CA 1
ATOM 851 C C . GLU A 1 112 ? 14.437 -2.419 -28.308 1.00 85.31 112 GLU A C 1
ATOM 853 O O . GLU A 1 112 ? 14.985 -3.500 -28.075 1.00 85.31 112 GLU A O 1
ATOM 858 N N . ALA A 1 113 ? 14.217 -1.537 -27.335 1.00 82.31 113 ALA A N 1
ATOM 859 C CA . ALA A 1 113 ? 14.694 -1.720 -25.974 1.00 82.31 113 ALA A CA 1
ATOM 860 C C . ALA A 1 113 ? 13.685 -2.422 -25.048 1.00 82.31 113 ALA A C 1
ATOM 862 O O . ALA A 1 113 ? 14.098 -3.091 -24.087 1.00 82.31 113 ALA A O 1
ATOM 863 N N . VAL A 1 114 ? 12.386 -2.213 -25.270 1.00 86.06 114 VAL A N 1
ATOM 864 C CA . VAL A 1 114 ? 11.259 -2.713 -24.477 1.00 86.06 114 VAL A CA 1
ATOM 865 C C . VAL A 1 114 ? 10.033 -2.880 -25.389 1.00 86.06 114 VAL A C 1
ATOM 867 O O . VAL A 1 114 ? 9.476 -1.881 -25.838 1.00 86.06 114 VAL A O 1
ATOM 870 N N . PRO A 1 115 ? 9.516 -4.110 -25.576 1.00 90.00 115 PRO A N 1
ATOM 871 C CA . PRO A 1 115 ? 8.329 -4.319 -26.400 1.00 90.00 115 PRO A CA 1
ATOM 872 C C . PRO A 1 115 ? 7.114 -3.532 -25.892 1.00 90.00 115 PRO A C 1
ATOM 874 O O . PRO A 1 115 ? 6.871 -3.492 -24.677 1.00 90.00 115 PRO A O 1
ATOM 877 N N . ARG A 1 116 ? 6.286 -2.986 -26.790 1.00 81.19 116 ARG A N 1
ATOM 878 C CA . ARG A 1 116 ? 5.093 -2.194 -26.423 1.00 81.19 116 ARG A CA 1
ATOM 879 C C . ARG A 1 116 ? 4.122 -2.958 -25.533 1.00 81.19 116 ARG A C 1
ATOM 881 O O . ARG A 1 116 ? 3.559 -2.380 -24.608 1.00 81.19 116 ARG A O 1
ATOM 888 N N . THR A 1 117 ? 3.971 -4.266 -25.739 1.00 87.38 117 THR A N 1
ATOM 889 C CA . THR A 1 117 ? 3.136 -5.125 -24.880 1.00 87.38 117 THR A CA 1
ATOM 890 C C . THR A 1 117 ? 3.639 -5.167 -23.438 1.00 87.38 117 THR A C 1
ATOM 892 O O . THR A 1 117 ? 2.844 -5.189 -22.500 1.00 87.38 117 THR A O 1
ATOM 895 N N . THR A 1 118 ? 4.959 -5.131 -23.250 1.00 85.50 118 THR A N 1
ATOM 896 C CA . THR A 1 118 ? 5.601 -5.110 -21.933 1.00 85.50 118 THR A CA 1
ATOM 897 C C . THR A 1 118 ? 5.366 -3.767 -21.253 1.00 85.50 118 THR A C 1
ATOM 899 O O . THR A 1 118 ? 4.993 -3.751 -20.081 1.00 85.50 118 THR A O 1
ATOM 902 N N . VAL A 1 119 ? 5.481 -2.654 -21.990 1.00 85.31 119 VAL A N 1
ATOM 903 C CA . VAL A 1 119 ? 5.148 -1.314 -21.476 1.00 85.31 119 VAL A CA 1
ATOM 904 C C . VAL A 1 119 ? 3.678 -1.241 -21.057 1.00 85.31 119 VAL A C 1
ATOM 906 O O . VAL A 1 119 ? 3.391 -0.846 -19.931 1.00 85.31 119 VAL A O 1
ATOM 909 N N . SER A 1 120 ? 2.744 -1.702 -21.895 1.00 85.88 120 SER A N 1
ATOM 910 C CA . SER A 1 120 ? 1.313 -1.718 -21.556 1.00 85.88 120 SER A CA 1
ATOM 911 C C . SER A 1 120 ? 1.005 -2.584 -20.331 1.00 85.88 120 SER A C 1
ATOM 913 O O . SER A 1 120 ? 0.227 -2.175 -19.473 1.00 85.88 120 SER A O 1
ATOM 915 N N . SER A 1 121 ? 1.645 -3.750 -20.198 1.00 86.00 121 SER A N 1
ATOM 916 C CA . SER A 1 121 ? 1.478 -4.606 -19.015 1.00 86.00 121 SER A CA 1
ATOM 917 C C . SER A 1 121 ? 2.037 -3.972 -17.736 1.00 86.00 121 SER A C 1
ATOM 919 O O . SER A 1 121 ? 1.457 -4.125 -16.659 1.00 86.00 121 SER A O 1
ATOM 921 N N . ALA A 1 122 ? 3.144 -3.232 -17.852 1.00 88.25 122 ALA A N 1
ATOM 922 C CA . ALA A 1 122 ? 3.745 -2.509 -16.742 1.00 88.25 122 ALA A CA 1
ATOM 923 C C . ALA A 1 122 ? 2.851 -1.346 -16.300 1.00 88.25 122 ALA A C 1
ATOM 925 O O . ALA A 1 122 ? 2.620 -1.198 -15.105 1.00 88.25 122 ALA A O 1
ATOM 926 N N . VAL A 1 123 ? 2.284 -0.587 -17.244 1.00 88.25 123 VAL A N 1
ATOM 927 C CA . VAL A 1 123 ? 1.321 0.487 -16.948 1.00 88.25 123 VAL A CA 1
ATOM 928 C C . VAL A 1 123 ? 0.090 -0.068 -16.233 1.00 88.25 123 VAL A C 1
ATOM 930 O O . VAL A 1 123 ? -0.230 0.404 -15.150 1.00 88.25 123 VAL A O 1
ATOM 933 N N . ALA A 1 124 ? -0.522 -1.137 -16.753 1.00 87.56 124 ALA A N 1
ATOM 934 C CA . ALA A 1 124 ? -1.670 -1.778 -16.105 1.00 87.56 124 ALA A CA 1
ATOM 935 C C . ALA A 1 124 ? -1.345 -2.285 -14.685 1.00 87.56 124 ALA A C 1
ATOM 937 O O . ALA A 1 124 ? -2.184 -2.246 -13.789 1.00 87.56 124 ALA A O 1
ATOM 938 N N . THR A 1 125 ? -0.112 -2.748 -14.462 1.00 86.19 125 THR A N 1
ATOM 939 C CA . THR A 1 125 ? 0.361 -3.175 -13.137 1.00 86.19 125 THR A CA 1
ATOM 940 C C . THR A 1 125 ? 0.523 -1.992 -12.180 1.00 86.19 125 THR A C 1
ATOM 942 O O . THR A 1 125 ? 0.185 -2.117 -11.006 1.00 86.19 125 THR A O 1
ATOM 945 N N . VAL A 1 126 ? 1.036 -0.854 -12.657 1.00 86.56 126 VAL A N 1
ATOM 946 C CA . VAL A 1 126 ? 1.163 0.369 -11.850 1.00 86.56 126 VAL A CA 1
ATOM 947 C C . VAL A 1 126 ? -0.216 0.919 -11.504 1.00 86.56 126 VAL A C 1
ATOM 949 O O . VAL A 1 126 ? -0.460 1.178 -10.337 1.00 86.56 126 VAL A O 1
ATOM 952 N N . GLU A 1 127 ? -1.131 1.004 -12.467 1.00 84.38 127 GLU A N 1
ATOM 953 C CA . GLU A 1 127 ? -2.502 1.491 -12.256 1.00 84.38 127 GLU A CA 1
ATOM 954 C C . GLU A 1 127 ? -3.278 0.615 -11.257 1.00 84.38 127 GLU A C 1
ATOM 956 O O . GLU A 1 127 ? -3.985 1.117 -10.386 1.00 84.38 127 GLU A O 1
ATOM 961 N N . ALA A 1 128 ? -3.085 -0.707 -11.312 1.00 80.56 128 ALA A N 1
ATOM 962 C CA . ALA A 1 128 ? -3.695 -1.629 -10.357 1.00 80.56 128 ALA A CA 1
ATOM 963 C C . ALA A 1 128 ? -3.112 -1.515 -8.934 1.00 80.56 128 ALA A C 1
ATOM 965 O O . ALA A 1 128 ? -3.818 -1.769 -7.958 1.00 80.56 128 ALA A O 1
ATOM 966 N N . LEU A 1 129 ? -1.822 -1.188 -8.801 1.00 78.12 129 LEU A N 1
ATOM 967 C CA . LEU A 1 129 ? -1.114 -1.153 -7.513 1.00 78.12 129 LEU A CA 1
ATOM 968 C C . LEU A 1 129 ? -1.047 0.239 -6.878 1.00 78.12 129 LEU A C 1
ATOM 970 O O . LEU A 1 129 ? -0.873 0.344 -5.662 1.00 78.12 129 LEU A O 1
ATOM 974 N N . VAL A 1 130 ? -1.177 1.287 -7.686 1.00 77.38 130 VAL A N 1
ATOM 975 C CA . VAL A 1 130 ? -1.141 2.697 -7.297 1.00 77.38 130 VAL A CA 1
ATOM 976 C C . VAL A 1 130 ? -2.376 3.383 -7.888 1.00 77.38 130 VAL A C 1
ATOM 978 O O . VAL A 1 130 ? -2.278 4.089 -8.887 1.00 77.38 130 VAL A O 1
ATOM 981 N N . PRO A 1 131 ? -3.562 3.139 -7.315 1.00 66.44 131 PRO A N 1
ATOM 982 C CA . PRO A 1 131 ? -4.750 3.901 -7.671 1.00 66.44 131 PRO A CA 1
ATOM 983 C C . PRO A 1 131 ? -4.577 5.374 -7.278 1.00 66.44 131 PRO A C 1
ATOM 985 O O . PRO A 1 131 ? -3.979 5.679 -6.249 1.00 66.44 131 PRO A O 1
ATOM 988 N N . GLU A 1 132 ? -5.141 6.264 -8.093 1.00 65.06 132 GLU A N 1
ATOM 989 C CA . GLU A 1 132 ? -4.993 7.731 -8.019 1.00 65.06 132 GLU A CA 1
ATOM 990 C C . GLU A 1 132 ? -5.476 8.371 -6.703 1.00 65.06 132 GLU A C 1
ATOM 992 O O . GLU A 1 132 ? -5.158 9.523 -6.424 1.00 65.06 132 GLU A O 1
ATOM 997 N N . ASP A 1 133 ? -6.259 7.649 -5.898 1.00 61.62 133 ASP A N 1
ATOM 998 C CA . ASP A 1 133 ? -6.790 8.147 -4.632 1.00 61.62 133 ASP A CA 1
ATOM 999 C C . ASP A 1 133 ? -5.967 7.627 -3.445 1.00 61.62 133 ASP A C 1
ATOM 1001 O O . ASP A 1 133 ? -5.894 6.414 -3.196 1.00 61.62 133 ASP A O 1
ATOM 1005 N N . ASP A 1 134 ? -5.417 8.561 -2.661 1.00 61.03 134 ASP A N 1
ATOM 1006 C CA . ASP A 1 134 ? -4.756 8.312 -1.374 1.00 61.03 134 ASP A CA 1
ATOM 1007 C C . ASP A 1 134 ? -5.634 7.442 -0.443 1.00 61.03 134 ASP A C 1
ATOM 1009 O O . ASP A 1 134 ? -5.125 6.654 0.364 1.00 61.03 134 ASP A O 1
ATOM 1013 N N . GLY A 1 135 ? -6.963 7.509 -0.613 1.00 60.78 135 GLY A N 1
ATOM 1014 C CA . GLY A 1 135 ? -7.961 6.708 0.096 1.00 60.78 135 GLY A CA 1
ATOM 1015 C C . GLY A 1 135 ? -7.960 5.206 -0.217 1.00 60.78 135 GLY A C 1
ATOM 1016 O O . GLY A 1 135 ? -8.565 4.432 0.523 1.00 60.78 135 GLY A O 1
ATOM 1017 N N . SER A 1 136 ? -7.263 4.724 -1.249 1.00 67.44 136 SER A N 1
ATOM 1018 C CA . SER A 1 136 ? -7.250 3.290 -1.587 1.00 67.44 136 SER A CA 1
ATOM 1019 C C . SER A 1 136 ? -6.657 2.407 -0.485 1.00 67.44 136 SER A C 1
ATOM 1021 O O . SER A 1 136 ? -7.125 1.290 -0.239 1.00 67.44 136 SER A O 1
ATOM 1023 N N . ALA A 1 137 ? -5.625 2.897 0.209 1.00 64.94 137 ALA A N 1
ATOM 1024 C CA . ALA A 1 137 ? -5.043 2.181 1.342 1.00 64.94 137 ALA A CA 1
ATOM 1025 C C . ALA A 1 137 ? -6.063 2.008 2.474 1.00 64.94 137 ALA A C 1
ATOM 1027 O O . ALA A 1 137 ? -6.148 0.938 3.085 1.00 64.94 137 ALA A O 1
ATOM 1028 N N . GLU A 1 138 ? -6.851 3.054 2.712 1.00 70.69 138 GLU A N 1
ATOM 1029 C CA . GLU A 1 138 ? -7.920 3.070 3.696 1.00 70.69 138 GLU A CA 1
ATOM 1030 C C . GLU A 1 138 ? -9.086 2.178 3.255 1.00 70.69 138 GLU A C 1
ATOM 1032 O O . GLU A 1 138 ? -9.523 1.336 4.031 1.00 70.69 138 GLU A O 1
ATOM 1037 N N . ALA A 1 139 ? -9.504 2.236 1.989 1.00 75.50 139 ALA A N 1
ATOM 1038 C CA . ALA A 1 139 ? -10.550 1.382 1.430 1.00 75.50 139 ALA A CA 1
ATOM 1039 C C . ALA A 1 139 ? -10.208 -0.116 1.534 1.00 75.50 139 ALA A C 1
ATOM 1041 O O . ALA A 1 139 ? -11.024 -0.905 2.010 1.00 75.50 139 ALA A O 1
ATOM 1042 N N . ALA A 1 140 ? -8.980 -0.510 1.184 1.00 73.19 140 ALA A N 1
ATOM 1043 C CA . ALA A 1 140 ? -8.517 -1.893 1.326 1.00 73.19 140 ALA A CA 1
ATOM 1044 C C . ALA A 1 140 ? -8.453 -2.336 2.801 1.00 73.19 140 AL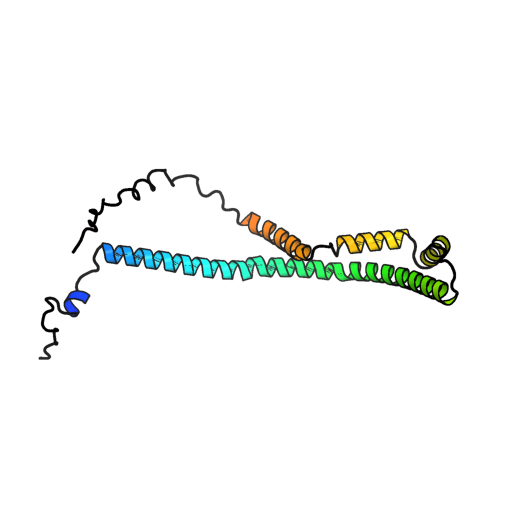A A C 1
ATOM 1046 O O . ALA A 1 140 ? -8.765 -3.479 3.147 1.00 73.19 140 ALA A O 1
ATOM 1047 N N . MET A 1 141 ? -8.069 -1.433 3.708 1.00 78.25 141 MET A N 1
ATOM 1048 C CA . MET A 1 141 ? -8.117 -1.697 5.147 1.00 78.25 141 MET A CA 1
ATOM 1049 C C . MET A 1 141 ? -9.561 -1.850 5.650 1.00 78.25 141 MET A C 1
ATOM 1051 O O . MET A 1 141 ? -9.830 -2.759 6.439 1.00 78.25 141 MET A O 1
ATOM 1055 N N . LEU A 1 142 ? -10.483 -1.004 5.182 1.00 79.06 142 LEU A N 1
ATOM 1056 C CA . LEU A 1 142 ? -11.907 -1.047 5.514 1.00 79.06 142 LEU A CA 1
ATOM 1057 C C . LEU A 1 142 ? -12.578 -2.321 4.992 1.00 79.06 142 LEU A C 1
ATOM 1059 O O . LEU A 1 142 ? -13.403 -2.900 5.693 1.00 79.06 142 LEU A O 1
ATOM 1063 N N . GLU A 1 143 ? -12.188 -2.827 3.825 1.00 82.81 143 GLU A N 1
ATOM 1064 C CA . GLU A 1 143 ? -12.657 -4.119 3.317 1.00 82.81 143 GLU A CA 1
ATOM 1065 C C . GLU A 1 143 ? -12.233 -5.277 4.239 1.00 82.81 143 GLU A C 1
ATOM 1067 O O . GLU A 1 143 ? -13.056 -6.100 4.656 1.00 82.81 143 GLU A O 1
ATOM 1072 N N . LYS A 1 144 ? -10.958 -5.307 4.657 1.00 79.06 144 LYS A N 1
ATOM 1073 C CA . LYS A 1 144 ? -10.467 -6.300 5.633 1.00 79.06 144 LYS A CA 1
ATOM 1074 C C . LYS A 1 144 ? -11.163 -6.171 6.984 1.00 79.06 144 LYS A C 1
ATOM 1076 O O . LYS A 1 144 ? -11.393 -7.178 7.660 1.00 79.06 144 LYS A O 1
ATOM 1081 N N . LEU A 1 145 ? -11.490 -4.944 7.382 1.00 79.81 145 LEU A N 1
ATOM 1082 C CA . LEU A 1 145 ? -12.263 -4.661 8.583 1.00 79.81 145 LEU A CA 1
ATOM 1083 C C . LEU A 1 145 ? -13.686 -5.219 8.457 1.00 79.81 145 LEU A C 1
ATOM 1085 O O . LEU A 1 145 ? -14.142 -5.908 9.365 1.00 79.81 145 LEU A O 1
ATOM 1089 N N . ALA A 1 146 ? -14.349 -5.003 7.319 1.00 79.50 146 ALA A N 1
ATOM 1090 C CA . ALA A 1 146 ? -15.698 -5.485 7.037 1.00 79.50 146 ALA A CA 1
ATOM 1091 C C . ALA A 1 146 ? -15.784 -7.018 7.062 1.00 79.50 146 ALA A C 1
ATOM 1093 O O . ALA A 1 146 ? -16.706 -7.568 7.664 1.00 79.50 146 ALA A O 1
ATOM 1094 N N . LEU A 1 147 ? -14.793 -7.722 6.502 1.00 78.00 147 LEU A N 1
ATOM 1095 C CA . LEU A 1 147 ? -14.708 -9.187 6.575 1.00 78.00 147 LEU A CA 1
ATOM 1096 C C . LEU A 1 147 ? -14.627 -9.693 8.021 1.00 78.00 147 LEU A C 1
ATOM 1098 O O . LEU A 1 147 ? -15.289 -10.669 8.375 1.00 78.00 147 LEU A O 1
ATOM 1102 N N . ARG A 1 148 ? -13.852 -9.015 8.875 1.00 72.50 148 ARG A N 1
ATOM 1103 C CA . ARG A 1 148 ? -13.737 -9.365 10.299 1.00 72.50 148 ARG A CA 1
ATOM 1104 C C . ARG A 1 148 ? -14.939 -8.919 11.128 1.00 72.50 148 ARG A C 1
ATOM 1106 O O . ARG A 1 148 ? -15.215 -9.535 12.145 1.00 72.50 148 ARG A O 1
ATOM 1113 N N . TYR A 1 149 ? -15.647 -7.869 10.722 1.00 66.00 149 TYR A N 1
ATOM 1114 C CA . TYR A 1 149 ? -16.865 -7.410 11.391 1.00 66.00 149 TYR A CA 1
ATOM 1115 C C . TYR A 1 149 ? -18.088 -8.248 10.997 1.00 66.00 149 TYR A C 1
ATOM 1117 O O . TYR A 1 149 ? -19.046 -8.339 11.760 1.00 66.00 149 TYR A O 1
ATOM 1125 N N . ASN A 1 150 ? -18.062 -8.919 9.839 1.00 62.84 150 ASN A N 1
ATOM 1126 C CA . ASN A 1 150 ? -19.146 -9.803 9.404 1.00 62.84 150 ASN A CA 1
ATOM 1127 C C . ASN A 1 150 ? -19.375 -10.971 10.385 1.00 62.84 150 ASN A C 1
ATOM 1129 O O . ASN A 1 150 ? -20.500 -11.435 10.540 1.00 62.84 150 ASN A O 1
ATOM 1133 N N . THR A 1 151 ? -18.345 -11.394 11.126 1.00 56.50 151 THR A N 1
ATOM 1134 C CA . THR A 1 151 ? -18.481 -12.380 12.214 1.00 56.50 151 THR A CA 1
ATOM 1135 C C . THR A 1 151 ? -19.058 -11.794 13.509 1.00 56.50 151 THR A C 1
ATOM 1137 O O . THR A 1 151 ? -19.483 -12.554 14.373 1.00 56.50 151 THR A O 1
ATOM 1140 N N . VAL A 1 152 ? -19.103 -10.462 13.641 1.00 53.72 152 VAL A N 1
ATOM 1141 C CA . VAL A 1 152 ? -19.626 -9.721 14.804 1.00 53.72 152 VAL A CA 1
ATOM 1142 C C . VAL A 1 152 ? -20.997 -9.105 14.513 1.00 53.72 152 VAL A C 1
ATOM 1144 O O . VAL A 1 152 ? -21.570 -8.474 15.398 1.00 53.72 152 VAL A O 1
ATOM 1147 N N . ARG A 1 153 ? -21.586 -9.310 13.318 1.00 43.75 153 ARG A N 1
ATOM 1148 C CA . ARG A 1 153 ? -23.019 -9.034 13.125 1.00 43.75 153 ARG A CA 1
ATOM 1149 C C . ARG A 1 153 ? -23.758 -9.778 14.237 1.00 43.75 153 ARG A C 1
ATOM 1151 O O . ARG A 1 153 ? -23.711 -11.010 14.241 1.00 43.75 153 ARG A O 1
ATOM 1158 N N . PRO A 1 154 ? -24.387 -9.071 15.193 1.00 45.38 154 PRO A N 1
ATOM 1159 C CA . PRO A 1 154 ? -25.051 -9.754 16.278 1.00 45.38 154 PRO A CA 1
ATOM 1160 C C . PRO A 1 154 ? -26.106 -10.636 15.627 1.00 45.38 154 PRO A C 1
ATOM 1162 O O . PRO A 1 154 ? -26.893 -10.159 14.802 1.00 45.38 154 PRO A O 1
ATOM 1165 N N . ALA A 1 155 ? -26.092 -11.928 15.967 1.00 44.38 155 ALA A N 1
ATOM 1166 C CA . ALA A 1 155 ? -27.287 -12.746 15.874 1.00 44.38 155 ALA A CA 1
ATOM 1167 C C . ALA A 1 155 ? -28.424 -11.853 16.368 1.00 44.38 155 ALA A C 1
ATOM 1169 O O . ALA A 1 155 ? -28.341 -11.355 17.490 1.00 44.38 155 ALA A O 1
ATOM 1170 N N . SER A 1 156 ? -29.350 -11.524 15.464 1.00 48.62 156 SER A N 1
ATOM 1171 C CA . SER A 1 156 ? -30.411 -10.538 15.652 1.00 48.62 156 SER A CA 1
ATOM 1172 C C . SER A 1 156 ? -30.806 -10.443 17.123 1.00 48.62 156 SER A C 1
ATOM 1174 O O . SER A 1 156 ? -31.332 -11.418 17.668 1.00 48.62 156 SER A O 1
ATOM 1176 N N . LEU A 1 157 ? -30.539 -9.301 17.771 1.00 46.81 157 LEU A N 1
ATOM 1177 C CA . LEU A 1 157 ? -31.200 -8.983 19.034 1.00 46.81 157 LEU A CA 1
ATOM 1178 C C . LEU A 1 157 ? -32.692 -9.262 18.805 1.00 46.81 157 LEU A C 1
ATOM 1180 O O . LEU A 1 157 ? -33.221 -8.784 17.795 1.00 46.81 157 LEU A O 1
ATOM 1184 N N . PRO A 1 158 ? -33.355 -10.089 19.634 1.00 40.88 158 PRO A N 1
ATOM 1185 C CA . PRO A 1 158 ? -34.751 -10.408 19.408 1.00 40.88 158 PRO A CA 1
ATOM 1186 C C . PRO A 1 158 ? -35.520 -9.092 19.343 1.00 40.88 158 PRO A C 1
ATOM 1188 O O . PRO A 1 158 ? -35.527 -8.314 20.296 1.00 40.88 158 PRO A O 1
ATOM 1191 N N . ALA A 1 159 ? -36.122 -8.826 18.184 1.00 48.88 159 ALA A N 1
ATOM 1192 C CA . ALA A 1 159 ? -37.029 -7.713 17.977 1.00 48.88 159 ALA A CA 1
ATOM 1193 C C . ALA A 1 159 ? -38.237 -7.925 18.899 1.00 48.88 159 ALA A C 1
ATOM 1195 O O . ALA A 1 159 ? -39.200 -8.601 18.552 1.00 48.88 159 ALA A O 1
ATOM 1196 N N . GLY A 1 160 ? -38.143 -7.429 20.129 1.00 46.94 160 GLY A N 1
ATOM 1197 C CA . GLY A 1 160 ? -39.129 -7.709 21.157 1.00 46.94 160 GLY A CA 1
ATOM 1198 C C . GLY A 1 160 ? -38.856 -6.918 22.424 1.00 46.94 160 GLY A C 1
ATOM 1199 O O . GLY A 1 160 ? -38.033 -7.319 23.238 1.00 46.94 160 GLY A O 1
ATOM 1200 N N . ARG A 1 161 ? -39.647 -5.855 22.608 1.00 45.81 161 ARG A N 1
ATOM 1201 C CA . ARG A 1 161 ? -39.712 -4.940 23.765 1.00 45.81 161 ARG A CA 1
ATOM 1202 C C . ARG A 1 161 ? -38.776 -3.731 23.745 1.00 45.81 161 ARG A C 1
ATOM 1204 O O . ARG A 1 161 ? -38.065 -3.468 24.701 1.00 45.81 161 ARG A O 1
ATOM 1211 N N . VAL A 1 162 ? -38.951 -2.882 22.739 1.00 47.72 162 VAL A N 1
ATOM 1212 C CA . VAL A 1 162 ? -39.155 -1.457 23.047 1.00 47.72 162 VAL A CA 1
ATOM 1213 C C . VAL A 1 162 ? -40.540 -1.106 22.520 1.00 47.72 162 VAL A C 1
ATOM 1215 O O . VAL A 1 162 ? -40.728 -0.707 21.373 1.00 47.72 162 VAL A O 1
ATOM 1218 N N . GLY A 1 163 ? -41.545 -1.433 23.334 1.00 35.19 163 GLY A N 1
ATOM 1219 C CA . GLY A 1 163 ? -42.930 -1.079 23.063 1.00 35.19 163 GLY A CA 1
ATOM 1220 C C . GLY A 1 163 ? -43.110 0.428 23.202 1.00 35.19 163 GLY A C 1
ATOM 1221 O O . GLY A 1 163 ? -42.502 1.061 24.062 1.00 35.19 163 GLY A O 1
ATOM 1222 N N . ARG A 1 164 ? -43.984 0.986 22.365 1.00 40.81 164 ARG A N 1
ATOM 1223 C CA . ARG A 1 164 ? -44.377 2.405 22.274 1.00 40.81 164 ARG A CA 1
ATOM 1224 C C . ARG A 1 164 ? -44.981 2.994 23.571 1.00 40.81 164 ARG A C 1
ATOM 1226 O O . ARG A 1 164 ? -45.500 4.104 23.541 1.00 40.81 164 ARG A O 1
ATOM 1233 N N . GLU A 1 165 ? -44.914 2.275 24.689 1.00 44.25 165 GLU A N 1
ATOM 1234 C CA . GLU A 1 165 ? -45.324 2.709 26.029 1.00 44.25 165 GLU A CA 1
ATOM 1235 C C . GLU A 1 165 ? -44.229 3.477 26.779 1.00 44.25 165 GLU A C 1
ATOM 1237 O O . GLU A 1 165 ? -44.558 4.379 27.540 1.00 44.25 165 GLU A O 1
ATOM 1242 N N . GLY A 1 166 ? -42.940 3.239 26.496 1.00 39.66 166 GLY A N 1
ATOM 1243 C CA . GLY A 1 166 ? -41.839 3.919 27.204 1.00 39.66 166 GLY A CA 1
ATOM 1244 C C . GLY A 1 166 ? -41.700 5.423 26.920 1.00 39.66 166 GLY A C 1
ATOM 1245 O O . GLY A 1 166 ? -40.969 6.113 27.617 1.00 39.66 166 GLY A O 1
ATOM 1246 N N . LEU A 1 167 ? -42.403 5.949 25.910 1.00 44.44 167 LEU A N 1
ATOM 1247 C CA . LEU A 1 167 ? -42.387 7.375 25.550 1.00 44.44 167 LEU A CA 1
ATOM 1248 C C . LEU A 1 167 ? -43.614 8.150 26.054 1.00 44.44 167 LEU A C 1
ATOM 1250 O O . LEU A 1 167 ? -43.709 9.348 25.804 1.00 44.44 167 LEU A O 1
ATOM 1254 N N . ARG A 1 168 ? -44.555 7.503 26.758 1.00 44.09 168 ARG A N 1
ATOM 1255 C CA . ARG A 1 168 ? -45.682 8.206 27.399 1.00 44.09 168 ARG A CA 1
ATOM 1256 C C . ARG A 1 168 ? -45.364 8.694 28.813 1.00 44.09 168 ARG A C 1
ATOM 1258 O O . ARG A 1 168 ? -46.015 9.623 29.268 1.00 44.09 168 ARG A O 1
ATOM 1265 N N . GLU A 1 169 ? -44.333 8.156 29.461 1.00 43.06 169 GLU A N 1
ATOM 1266 C CA . GLU A 1 169 ? -43.922 8.584 30.810 1.00 43.06 169 GLU A CA 1
ATOM 1267 C C . GLU A 1 169 ? -42.995 9.815 30.822 1.00 43.06 169 GLU A C 1
ATOM 1269 O O . GLU A 1 169 ? -42.724 10.371 31.879 1.00 43.06 169 GLU A O 1
ATOM 1274 N N . LEU A 1 170 ? -42.565 10.310 29.653 1.00 45.94 170 LEU A N 1
ATOM 1275 C CA . LEU A 1 170 ? -41.813 11.571 29.513 1.00 45.94 170 LEU A CA 1
ATOM 1276 C C . LEU A 1 170 ? -42.709 12.774 29.149 1.00 45.94 170 LEU A C 1
ATOM 1278 O O . LEU A 1 170 ? -42.210 13.819 28.739 1.00 45.94 170 LEU A O 1
ATOM 1282 N N . GLY A 1 171 ? -44.032 12.621 29.272 1.00 43.62 171 GLY A N 1
ATOM 1283 C CA . GLY A 1 171 ? -45.036 13.584 28.810 1.00 43.62 171 GLY A CA 1
ATOM 1284 C C . GLY A 1 171 ? -45.871 14.272 29.892 1.00 43.62 171 GLY A C 1
ATOM 1285 O O . GLY A 1 171 ? -46.882 14.867 29.542 1.00 43.62 171 GLY A O 1
ATOM 1286 N N . GLU A 1 172 ? -45.487 14.222 31.168 1.00 46.62 172 GLU A N 1
ATOM 1287 C CA . GLU A 1 172 ? -46.088 15.065 32.214 1.00 46.62 172 GLU A CA 1
ATOM 1288 C C . GLU A 1 172 ? -45.024 16.006 32.786 1.00 46.62 172 GLU A C 1
ATOM 1290 O O . GLU A 1 172 ? -44.448 15.789 33.850 1.00 46.62 172 GLU A O 1
ATOM 1295 N N . ILE A 1 173 ? -44.741 17.070 32.032 1.00 46.28 173 ILE A N 1
ATOM 1296 C CA . ILE A 1 173 ? -44.159 18.288 32.597 1.00 46.28 173 ILE A CA 1
ATOM 1297 C C . ILE A 1 173 ? -45.274 18.914 33.450 1.00 46.28 173 ILE A C 1
ATOM 1299 O O . ILE A 1 173 ? -46.330 19.221 32.891 1.00 46.28 173 ILE A O 1
ATOM 1303 N N . PRO A 1 174 ? -45.103 19.093 34.773 1.00 48.84 174 PRO A N 1
ATOM 1304 C CA . PRO A 1 174 ? -46.062 19.854 35.555 1.00 48.84 174 PRO A CA 1
ATOM 1305 C C . PRO A 1 174 ? -46.071 21.289 35.031 1.00 48.84 174 PRO A C 1
ATOM 1307 O O . PRO A 1 174 ? -45.016 21.918 34.932 1.00 48.84 174 PRO A O 1
ATOM 1310 N N . ASP A 1 175 ? -47.261 21.777 34.699 1.00 48.56 175 ASP A N 1
ATOM 1311 C CA . ASP A 1 175 ? -47.517 23.155 34.290 1.00 48.56 175 ASP A CA 1
ATOM 1312 C C . ASP A 1 175 ? -46.968 24.099 35.377 1.00 48.56 175 ASP A C 1
ATOM 1314 O O . ASP A 1 175 ? -47.460 24.129 36.511 1.00 48.56 175 ASP A O 1
ATOM 1318 N N . LEU A 1 176 ? -45.872 24.802 35.077 1.00 44.41 176 LEU A N 1
ATOM 1319 C CA . LEU A 1 176 ? -45.302 25.790 35.989 1.00 44.41 176 LEU A CA 1
ATOM 1320 C C . LEU A 1 176 ? -46.138 27.071 35.891 1.00 44.41 176 LEU A C 1
ATOM 1322 O O . LEU A 1 176 ? -46.408 27.526 34.780 1.00 44.41 176 LEU A O 1
ATOM 1326 N N . PRO A 1 177 ? -46.531 27.690 37.019 1.00 42.94 177 PRO A N 1
ATOM 1327 C CA . PRO A 1 177 ? -47.317 28.913 36.982 1.00 42.94 177 PRO A CA 1
ATOM 1328 C C . PRO A 1 177 ? -46.530 30.043 36.310 1.00 42.94 177 PRO A C 1
ATOM 1330 O O . PRO A 1 177 ? -45.372 30.300 36.653 1.00 42.94 177 PRO A O 1
ATOM 1333 N N . GLU A 1 178 ? -47.190 30.725 35.371 1.00 44.44 178 GLU A N 1
ATOM 1334 C CA . GLU A 1 178 ? -46.687 31.916 34.690 1.00 44.44 178 GLU A CA 1
ATOM 1335 C C . GLU A 1 178 ? -46.226 32.959 35.715 1.00 44.44 178 GLU A C 1
ATOM 1337 O O . GLU A 1 178 ? -47.014 33.529 36.476 1.00 44.44 178 GLU A O 1
ATOM 1342 N N . ILE A 1 179 ? -44.920 33.226 35.731 1.00 45.47 179 ILE A N 1
ATOM 1343 C CA . ILE A 1 179 ? -44.355 34.342 36.480 1.00 45.47 179 ILE A CA 1
ATOM 1344 C C . ILE A 1 179 ? -44.684 35.602 35.681 1.00 45.47 179 ILE A C 1
ATOM 1346 O O . ILE A 1 179 ? -44.040 35.911 34.679 1.00 45.47 179 ILE A O 1
ATOM 1350 N N . ASN A 1 180 ? -45.744 36.290 36.099 1.00 39.59 180 ASN A N 1
ATOM 1351 C CA . ASN A 1 180 ? -46.186 37.547 35.516 1.00 39.59 180 ASN A CA 1
ATOM 1352 C C . ASN A 1 180 ? -45.061 38.590 35.629 1.00 39.59 180 ASN A C 1
ATOM 1354 O O . ASN A 1 180 ? -44.771 39.102 36.712 1.00 39.59 180 ASN A O 1
ATOM 1358 N N . SER A 1 181 ? -44.410 38.883 34.503 1.00 49.53 181 SER A N 1
ATOM 1359 C CA . SER A 1 181 ? -43.510 40.025 34.369 1.00 49.53 181 SER A CA 1
ATOM 1360 C C . SER A 1 181 ? -44.367 41.279 34.217 1.00 49.53 181 SER A C 1
ATOM 1362 O O . SER A 1 181 ? -44.794 41.638 33.120 1.00 49.53 181 SER A O 1
ATOM 1364 N N . GLY A 1 182 ? -44.663 41.916 35.349 1.00 38.72 182 GLY A N 1
ATOM 1365 C CA . GLY A 1 182 ? -45.452 43.137 35.424 1.00 38.72 182 GLY A CA 1
ATOM 1366 C C . GLY A 1 182 ? -45.080 43.973 36.645 1.00 38.72 182 GLY A C 1
ATOM 1367 O O . GLY A 1 182 ? -45.619 43.747 37.719 1.00 38.72 182 GLY A O 1
ATOM 1368 N N . ALA A 1 183 ? -44.167 44.923 36.418 1.00 38.06 183 ALA A N 1
ATOM 1369 C CA . ALA A 1 183 ? -43.994 46.224 37.079 1.00 38.06 183 ALA A CA 1
ATOM 1370 C C . ALA A 1 183 ? -44.078 46.312 38.620 1.00 38.06 183 ALA A C 1
ATOM 1372 O O . ALA A 1 183 ? -45.170 46.252 39.174 1.00 38.06 183 ALA A O 1
ATOM 1373 N N . VAL A 1 184 ? -42.946 46.626 39.273 1.00 40.50 184 VAL A N 1
ATOM 1374 C CA . VAL A 1 184 ? -42.604 47.974 39.802 1.00 40.50 184 VAL A CA 1
ATOM 1375 C C . VAL A 1 184 ? -41.084 48.128 39.803 1.00 40.50 184 VAL A C 1
ATOM 1377 O O . VAL A 1 184 ? -40.407 47.173 40.240 1.00 40.50 184 VAL A O 1
#

Sequence (184 aa):
MATLKTAEGSRFSELERLRTPPTKSTGTAVVHQMEAQAVDDALDLFAVLMANWLISPARRASDRERLAMLPQLEKAARVLAKASKILTEELDLATEHDADLDVAASWAAVEEAVPRTTVSSAVATVEALVPEDDGSAEAAMLEKLALRYNTVRPASLPAGRVGREGLRELGEIPDLPEINSGAV

Foldseek 3Di:
DDDDDDDPPDPDDVVRVVVDPDDPVRVVVVVVVVVVVVVVVVVVVVVVCCVPVFLVVLLVVLVVVLVVCVVVLVQLVVLVVLLVVLLVVQVVVCVVVVHDRDPVVSVVSSCVVHNPVSNVVSVVSCCVSPPPDPCPSVVSSVVSSVVVCVVVPPPDPPPDDPDPVVVVVVPDDDDDDDPDPDDD

Organism: NCBI:txid2806554